Protein AF-A0A351CFM8-F1 (afdb_monomer_lite)

Structure (mmCIF, N/CA/C/O backbone):
data_AF-A0A351CFM8-F1
#
_entry.id   AF-A0A351CFM8-F1
#
loop_
_atom_site.group_PDB
_atom_site.id
_atom_site.type_symbol
_atom_site.label_atom_id
_atom_site.label_alt_id
_atom_site.label_comp_id
_atom_site.label_asym_id
_atom_site.label_entity_id
_atom_site.label_seq_id
_atom_site.pdbx_PDB_ins_code
_atom_site.Cartn_x
_atom_site.Cartn_y
_atom_site.Cartn_z
_atom_site.occupancy
_atom_site.B_iso_or_equiv
_atom_site.auth_seq_id
_atom_site.auth_comp_id
_atom_site.auth_asym_id
_atom_site.auth_atom_id
_atom_site.pdbx_PDB_model_num
ATOM 1 N N . MET A 1 1 ? -13.569 -1.424 31.543 1.00 58.81 1 MET A N 1
ATOM 2 C CA . MET A 1 1 ? -14.563 -1.416 30.443 1.00 58.81 1 MET A CA 1
ATOM 3 C C . MET A 1 1 ? -14.554 -0.093 29.670 1.00 58.81 1 MET A C 1
ATOM 5 O O . MET A 1 1 ? -13.896 -0.060 28.644 1.00 58.81 1 MET A O 1
ATOM 9 N N . ARG A 1 2 ? -15.149 1.013 30.156 1.00 67.00 2 ARG A N 1
ATOM 10 C CA . ARG A 1 2 ? -15.268 2.276 29.376 1.00 67.00 2 ARG A CA 1
ATOM 11 C C . ARG A 1 2 ? -13.945 2.884 28.872 1.00 67.00 2 ARG A C 1
ATOM 13 O O . ARG A 1 2 ? -13.876 3.341 27.737 1.00 67.00 2 ARG A O 1
ATOM 20 N N . ASP A 1 3 ? -12.894 2.877 29.692 1.00 78.81 3 ASP A N 1
ATOM 21 C CA . ASP A 1 3 ? -11.580 3.422 29.297 1.00 78.81 3 ASP A CA 1
ATOM 22 C C . ASP A 1 3 ? -10.895 2.584 28.200 1.00 78.81 3 ASP A C 1
ATOM 24 O O . ASP A 1 3 ? -10.189 3.094 27.332 1.00 78.81 3 ASP A O 1
ATOM 28 N N . LEU A 1 4 ? -11.170 1.281 28.188 1.00 79.69 4 LEU A N 1
ATOM 29 C CA . LEU A 1 4 ? -10.606 0.346 27.227 1.00 79.69 4 LEU A CA 1
ATOM 30 C C . LEU A 1 4 ? -11.269 0.459 25.851 1.00 79.69 4 LEU A C 1
ATOM 32 O O . LEU A 1 4 ? -10.582 0.476 24.834 1.00 79.69 4 LEU A O 1
ATOM 36 N N . GLU A 1 5 ? -12.592 0.602 25.810 1.00 82.81 5 GLU A N 1
ATOM 37 C CA . GLU A 1 5 ? -13.333 0.844 24.565 1.00 82.81 5 GLU A CA 1
ATOM 38 C C . GLU A 1 5 ? -12.880 2.143 23.895 1.00 82.81 5 GLU A C 1
ATOM 40 O O . GLU A 1 5 ? -12.661 2.187 22.685 1.00 82.81 5 GLU A O 1
ATOM 45 N N . LYS A 1 6 ? -12.658 3.187 24.702 1.00 85.44 6 LYS A N 1
ATOM 46 C CA . LYS A 1 6 ? -12.115 4.461 24.232 1.00 85.44 6 LYS A CA 1
ATOM 47 C C . LYS A 1 6 ? -10.706 4.290 23.658 1.00 85.44 6 LYS A C 1
ATOM 49 O O . LYS A 1 6 ? -10.440 4.774 22.561 1.00 85.44 6 LYS A O 1
ATOM 54 N N . LYS A 1 7 ? -9.821 3.562 24.351 1.00 87.12 7 LYS A N 1
ATOM 55 C CA . LYS A 1 7 ? -8.478 3.223 23.844 1.00 87.12 7 LYS A CA 1
ATOM 56 C C . LYS A 1 7 ? -8.543 2.452 22.525 1.00 87.12 7 LYS A C 1
ATOM 58 O O . LYS A 1 7 ? -7.801 2.781 21.606 1.00 87.12 7 LYS A O 1
ATOM 63 N N . MET A 1 8 ? -9.441 1.474 22.409 1.00 86.31 8 MET A N 1
ATOM 64 C CA . MET A 1 8 ? -9.641 0.697 21.182 1.00 86.31 8 MET A CA 1
ATOM 65 C C . MET A 1 8 ? -10.052 1.590 20.005 1.00 86.31 8 MET A C 1
ATOM 67 O O . MET A 1 8 ? -9.461 1.488 18.933 1.00 86.31 8 MET A O 1
ATOM 71 N N . CYS A 1 9 ? -11.005 2.502 20.216 1.00 88.56 9 CYS A N 1
ATOM 72 C CA . CYS A 1 9 ? -11.416 3.458 19.185 1.00 88.56 9 CYS A CA 1
ATOM 73 C C . CYS A 1 9 ? -10.242 4.338 18.739 1.00 88.56 9 CYS A C 1
ATOM 75 O O . CYS A 1 9 ? -9.993 4.441 17.546 1.00 88.56 9 CYS A O 1
ATOM 77 N N . ILE A 1 10 ? -9.448 4.859 19.682 1.00 91.50 10 ILE A N 1
ATOM 78 C CA . ILE A 1 10 ? -8.254 5.662 19.369 1.00 91.50 10 ILE A CA 1
ATOM 79 C C . ILE A 1 10 ? -7.248 4.870 18.518 1.00 91.50 10 ILE A C 1
ATOM 81 O O . ILE A 1 10 ? -6.637 5.424 17.606 1.00 91.50 10 ILE A O 1
ATOM 85 N N . PHE A 1 11 ? -7.041 3.578 18.797 1.00 92.12 11 PHE A N 1
ATOM 86 C CA . PHE A 1 11 ? -6.159 2.749 17.969 1.00 92.12 11 PHE A CA 1
ATOM 87 C C . PHE A 1 11 ? -6.712 2.541 16.562 1.00 92.12 11 PHE A C 1
ATOM 89 O O . PHE A 1 11 ? -5.943 2.604 15.605 1.00 92.12 11 PHE A O 1
ATOM 96 N N . LEU A 1 12 ? -8.018 2.308 16.427 1.00 92.50 12 LEU A N 1
ATOM 97 C CA . LEU A 1 12 ? -8.663 2.127 15.128 1.00 92.50 12 LEU A CA 1
ATOM 98 C C . LEU A 1 12 ? -8.657 3.412 14.295 1.00 92.50 12 LEU A C 1
ATOM 100 O O . LEU A 1 12 ? -8.340 3.345 13.112 1.00 92.50 12 LEU A O 1
ATOM 104 N N . GLU A 1 13 ? -8.917 4.565 14.908 1.00 94.31 13 GLU A N 1
ATOM 105 C CA . GLU A 1 13 ? -8.821 5.877 14.258 1.00 94.31 13 GLU A CA 1
ATOM 106 C C . GLU A 1 13 ? -7.392 6.137 13.766 1.00 94.31 13 GLU A C 1
ATOM 108 O O . GLU A 1 13 ? -7.179 6.364 12.577 1.00 94.31 13 GLU A O 1
ATOM 113 N N . LYS A 1 14 ? -6.384 5.961 14.633 1.00 95.88 14 LYS A N 1
ATOM 114 C CA . LYS A 1 14 ? -4.968 6.089 14.237 1.00 95.88 14 LYS A CA 1
ATOM 115 C C . LYS A 1 14 ? -4.585 5.128 13.115 1.00 95.88 14 LYS A C 1
ATOM 117 O O . LYS A 1 14 ? -3.795 5.477 12.237 1.00 95.88 14 LYS A O 1
ATOM 122 N N . LYS A 1 15 ? -5.112 3.902 13.148 1.00 95.25 15 LYS A N 1
ATOM 123 C CA . LYS A 1 15 ? -4.873 2.897 12.109 1.00 95.25 15 LYS A CA 1
ATOM 124 C C . LYS A 1 15 ? -5.488 3.333 10.781 1.00 95.25 15 LYS A C 1
ATOM 126 O O . LYS A 1 15 ? -4.817 3.224 9.760 1.00 95.25 15 LYS A O 1
ATOM 131 N N . LEU A 1 16 ? -6.715 3.852 10.799 1.00 96.06 16 LEU A N 1
ATOM 132 C CA . LEU A 1 16 ? -7.385 4.397 9.620 1.00 96.06 16 LEU A CA 1
ATOM 133 C C . LEU A 1 16 ? -6.606 5.577 9.025 1.00 96.06 16 LEU A C 1
ATOM 135 O O . LEU A 1 16 ? -6.358 5.582 7.822 1.00 96.06 16 LEU A O 1
ATOM 139 N N . ASP A 1 17 ? -6.157 6.523 9.849 1.00 96.94 17 ASP A N 1
ATOM 140 C CA . ASP A 1 17 ? -5.358 7.663 9.381 1.00 96.94 17 ASP A CA 1
ATOM 141 C C . ASP A 1 17 ? -4.030 7.213 8.760 1.00 96.94 17 ASP A C 1
ATOM 143 O O . ASP A 1 17 ? -3.642 7.692 7.694 1.00 96.94 17 ASP A O 1
ATOM 147 N N . THR A 1 18 ? -3.374 6.217 9.364 1.00 97.00 18 THR A N 1
ATOM 148 C CA . THR A 1 18 ? -2.142 5.633 8.809 1.00 97.00 18 THR A CA 1
ATOM 149 C C . THR A 1 18 ? -2.396 4.958 7.456 1.00 97.00 18 THR A C 1
ATOM 151 O O . THR A 1 18 ? -1.569 5.062 6.551 1.00 97.00 18 THR A O 1
ATOM 154 N N . PHE A 1 19 ? -3.541 4.288 7.283 1.00 97.38 19 PHE A N 1
ATOM 155 C CA . PHE A 1 19 ? -3.923 3.700 5.996 1.00 97.38 19 PHE A CA 1
ATOM 156 C C . PHE A 1 19 ? -4.257 4.751 4.936 1.00 97.38 19 PHE A C 1
ATOM 158 O O . PHE A 1 19 ? -3.886 4.571 3.780 1.00 97.38 19 PHE A O 1
ATOM 165 N N . ARG A 1 20 ? -4.895 5.863 5.312 1.00 97.12 20 ARG A N 1
ATOM 166 C CA . ARG A 1 20 ? -5.122 6.995 4.399 1.00 97.12 20 ARG A CA 1
ATOM 167 C C . ARG A 1 20 ? -3.808 7.631 3.952 1.00 97.12 20 ARG A C 1
ATOM 169 O O . ARG A 1 20 ? -3.654 7.960 2.779 1.00 97.12 20 ARG A O 1
ATOM 176 N N . GLU A 1 21 ? -2.833 7.756 4.853 1.00 97.06 21 GLU A N 1
ATOM 177 C CA . GLU A 1 21 ? -1.491 8.203 4.472 1.00 97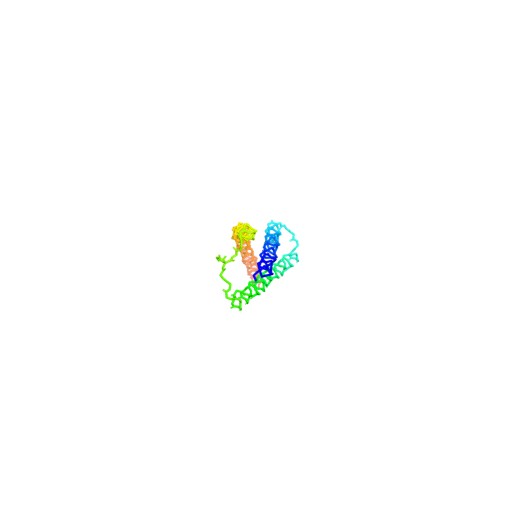.06 21 GLU A CA 1
ATOM 178 C C . GLU A 1 21 ? -0.819 7.202 3.524 1.00 97.06 21 GLU A C 1
ATOM 180 O O . GLU A 1 21 ? -0.298 7.608 2.487 1.00 97.06 21 GLU A O 1
ATOM 185 N N . TYR A 1 22 ? -0.879 5.902 3.830 1.00 97.00 22 TYR A N 1
ATOM 186 C CA . TYR A 1 22 ? -0.362 4.854 2.946 1.00 97.00 22 TYR A CA 1
ATOM 187 C C . TYR A 1 22 ? -0.980 4.952 1.544 1.00 97.00 22 TYR A C 1
ATOM 189 O O . TYR A 1 22 ? -0.269 4.864 0.539 1.00 97.00 22 TYR A O 1
ATOM 197 N N . GLN A 1 23 ? -2.297 5.160 1.475 1.00 96.75 23 GLN A N 1
ATOM 198 C CA . GLN A 1 23 ? -3.034 5.342 0.231 1.00 96.75 23 GLN A CA 1
ATOM 199 C C . GLN A 1 23 ? -2.512 6.545 -0.559 1.00 96.75 23 GLN A C 1
ATOM 201 O O . GLN A 1 23 ? -2.133 6.390 -1.717 1.00 96.75 23 GLN A O 1
ATOM 206 N N . SER A 1 24 ? -2.413 7.713 0.082 1.00 96.56 24 SER A N 1
ATOM 207 C CA . SER A 1 24 ? -1.903 8.935 -0.551 1.00 96.56 24 SER A CA 1
ATOM 208 C C . SER A 1 24 ? -0.461 8.779 -1.046 1.00 96.56 24 SER A C 1
ATOM 210 O O . SER A 1 24 ? -0.121 9.234 -2.136 1.00 96.56 24 SER A O 1
ATOM 212 N N . VAL A 1 25 ? 0.399 8.103 -0.278 1.00 95.69 25 VAL A N 1
ATOM 213 C CA . VAL A 1 25 ? 1.776 7.813 -0.704 1.00 95.69 25 VAL A CA 1
ATOM 214 C C . VAL A 1 25 ? 1.789 6.898 -1.926 1.00 95.69 25 VAL A C 1
ATOM 216 O O . VAL A 1 25 ? 2.551 7.147 -2.854 1.00 95.69 25 VAL A O 1
ATOM 219 N N . THR A 1 26 ? 0.939 5.873 -1.954 1.00 94.44 26 THR A N 1
ATOM 220 C CA . THR A 1 26 ? 0.843 4.932 -3.081 1.00 94.44 26 THR A CA 1
ATOM 221 C C . THR A 1 26 ? 0.345 5.621 -4.352 1.00 94.44 26 THR A C 1
ATOM 223 O O . THR A 1 26 ? 0.899 5.399 -5.426 1.00 94.44 26 THR A O 1
ATOM 226 N N . GLU A 1 27 ? -0.631 6.520 -4.231 1.00 93.50 27 GLU A N 1
ATOM 227 C CA . GLU A 1 27 ? -1.104 7.347 -5.343 1.00 93.50 27 GLU A CA 1
ATOM 228 C C . GLU A 1 27 ? 0.012 8.243 -5.899 1.00 93.50 27 GLU A C 1
ATOM 230 O O . GLU A 1 27 ? 0.239 8.267 -7.110 1.00 93.50 27 GLU A O 1
ATOM 235 N N . LYS A 1 28 ? 0.778 8.907 -5.024 1.00 92.44 28 LYS A N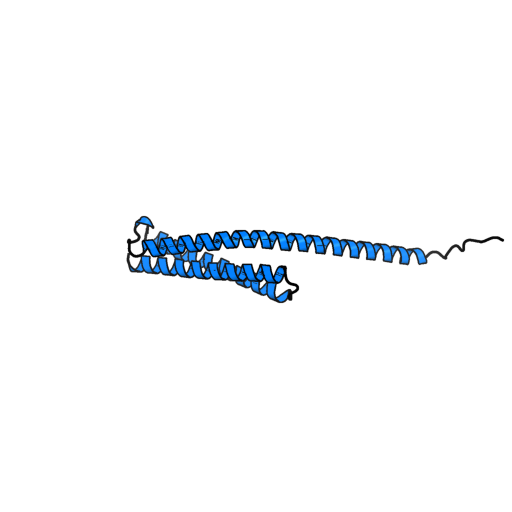 1
ATOM 236 C CA . LYS A 1 28 ? 1.947 9.697 -5.441 1.00 92.44 28 LYS A CA 1
ATOM 237 C C . LYS A 1 28 ? 3.009 8.841 -6.119 1.00 92.44 28 LYS A C 1
ATOM 239 O O . LYS A 1 28 ? 3.534 9.247 -7.143 1.00 92.44 28 LYS A O 1
ATOM 244 N N . MET A 1 29 ? 3.288 7.639 -5.607 1.00 92.81 29 MET A N 1
ATOM 245 C CA . MET A 1 29 ? 4.223 6.713 -6.260 1.00 92.81 29 MET A CA 1
ATOM 246 C C . MET A 1 29 ? 3.768 6.375 -7.679 1.00 92.81 29 MET A C 1
ATOM 248 O O . MET A 1 29 ? 4.588 6.380 -8.592 1.00 92.81 29 MET A O 1
ATOM 252 N N . LYS A 1 30 ? 2.469 6.125 -7.881 1.00 89.88 30 LYS A N 1
ATOM 253 C CA . LYS A 1 30 ? 1.899 5.888 -9.212 1.00 89.88 30 LYS A CA 1
ATOM 254 C C . LYS A 1 30 ? 2.080 7.100 -10.126 1.00 89.88 30 LYS A C 1
ATOM 256 O O . LYS A 1 30 ? 2.502 6.929 -11.264 1.00 89.88 30 LYS A O 1
ATOM 261 N N . GLN A 1 31 ? 1.826 8.310 -9.631 1.00 89.00 31 GLN A N 1
ATOM 262 C CA . GLN A 1 31 ? 2.048 9.544 -10.393 1.00 89.00 31 GLN A CA 1
ATOM 263 C C . GLN A 1 31 ? 3.525 9.730 -10.765 1.00 89.00 31 GLN A C 1
ATOM 265 O O . GLN A 1 31 ? 3.813 9.942 -11.936 1.00 89.00 31 GLN A O 1
ATOM 270 N N . THR A 1 32 ? 4.454 9.567 -9.819 1.00 89.19 32 THR A N 1
ATOM 271 C CA . THR A 1 32 ? 5.900 9.705 -10.062 1.00 89.19 32 THR A CA 1
ATOM 272 C C . THR A 1 32 ? 6.428 8.661 -11.046 1.00 89.19 32 THR A C 1
ATOM 274 O O . THR A 1 32 ? 7.296 8.973 -11.847 1.00 89.19 32 THR A O 1
ATOM 277 N N . VAL A 1 33 ? 5.924 7.422 -11.004 1.00 86.38 33 VAL A N 1
ATOM 278 C CA . VAL A 1 33 ? 6.352 6.363 -11.936 1.00 86.38 33 VAL A CA 1
ATOM 279 C C . VAL A 1 33 ? 5.759 6.566 -13.336 1.00 86.38 33 VAL A C 1
ATOM 281 O O . VAL A 1 33 ? 6.419 6.249 -14.323 1.00 86.38 33 VAL A O 1
ATOM 284 N N . CYS A 1 34 ? 4.533 7.084 -13.445 1.00 83.38 34 CYS A N 1
ATOM 285 C CA . CYS A 1 34 ? 3.922 7.419 -14.735 1.00 83.38 34 CYS A CA 1
ATOM 286 C C . CYS A 1 34 ? 4.451 8.735 -15.331 1.00 83.38 34 CYS A C 1
ATOM 288 O O . CYS A 1 34 ? 4.405 8.913 -16.547 1.00 83.38 34 CYS A O 1
ATOM 290 N N . GLY A 1 35 ? 4.900 9.665 -14.488 1.00 74.75 35 GLY A N 1
ATOM 291 C CA . GLY A 1 35 ? 5.519 10.926 -14.880 1.00 74.75 35 GLY A CA 1
ATOM 292 C C . GLY A 1 35 ? 7.016 10.781 -15.166 1.00 74.75 35 GLY A C 1
ATOM 293 O O . GLY A 1 35 ? 7.657 9.815 -14.770 1.00 74.75 35 GLY A O 1
ATOM 294 N N . ASN A 1 36 ? 7.596 11.781 -15.834 1.00 62.81 36 ASN A N 1
ATOM 295 C CA . ASN A 1 36 ? 9.050 11.900 -16.017 1.00 62.81 36 ASN A CA 1
ATOM 296 C C . ASN A 1 36 ? 9.736 12.590 -14.817 1.00 62.81 36 ASN A C 1
ATOM 298 O O . ASN A 1 36 ? 10.826 13.142 -14.971 1.00 62.81 36 ASN A O 1
ATOM 302 N N . ASP A 1 37 ? 9.095 12.607 -13.646 1.00 58.66 37 ASP A N 1
ATOM 303 C CA . ASP A 1 37 ? 9.603 13.328 -12.481 1.00 58.66 37 ASP A CA 1
ATOM 304 C C . ASP A 1 37 ? 10.831 12.639 -11.870 1.00 58.66 37 ASP A C 1
ATOM 306 O O . ASP A 1 37 ? 11.051 11.427 -11.981 1.00 58.66 37 ASP A O 1
ATOM 310 N N . GLU A 1 38 ? 11.691 13.453 -11.258 1.00 58.50 38 GLU A N 1
ATOM 311 C CA . GLU A 1 38 ? 13.019 13.060 -10.799 1.00 58.50 38 GLU A CA 1
ATOM 312 C C . GLU A 1 38 ? 12.983 11.836 -9.862 1.00 58.50 38 GLU A C 1
ATOM 314 O O . GLU A 1 38 ? 12.338 11.836 -8.812 1.00 58.50 38 GLU A O 1
ATOM 319 N N . ARG A 1 39 ? 13.783 10.803 -10.182 1.00 63.00 39 ARG A N 1
ATOM 320 C CA . ARG A 1 39 ? 13.932 9.555 -9.392 1.00 63.00 39 ARG A CA 1
ATOM 321 C C . ARG A 1 39 ? 14.175 9.763 -7.889 1.00 63.00 39 ARG A C 1
ATOM 323 O O . ARG A 1 39 ? 13.935 8.840 -7.107 1.00 63.00 39 ARG A O 1
ATOM 330 N N . ASN A 1 40 ? 14.667 10.934 -7.482 1.00 63.41 40 ASN A N 1
ATOM 331 C CA . ASN A 1 40 ? 14.918 11.271 -6.084 1.00 63.41 40 ASN A CA 1
ATOM 332 C C . ASN A 1 40 ? 13.637 11.238 -5.234 1.00 63.41 40 ASN A C 1
ATOM 334 O O . ASN A 1 40 ? 13.690 10.789 -4.086 1.00 63.41 40 ASN A O 1
ATOM 338 N N . GLU A 1 41 ? 12.482 11.604 -5.795 1.00 82.06 41 GLU A N 1
ATOM 339 C CA . GLU A 1 41 ? 11.215 11.639 -5.057 1.00 82.06 41 GLU A CA 1
ATOM 340 C C . GLU A 1 41 ? 10.690 10.229 -4.725 1.00 82.06 41 GLU A C 1
ATOM 342 O O . GLU A 1 41 ? 10.215 9.978 -3.612 1.00 82.06 41 GLU A O 1
ATOM 347 N N . LEU A 1 42 ? 10.889 9.258 -5.627 1.00 87.69 42 LEU A N 1
ATOM 348 C CA . LEU A 1 42 ? 10.409 7.882 -5.453 1.00 87.69 42 LEU A CA 1
ATOM 349 C C . LEU A 1 42 ? 11.039 7.186 -4.236 1.00 87.69 42 LEU A C 1
ATOM 351 O O . LEU A 1 42 ? 10.353 6.484 -3.491 1.00 87.69 42 LEU A O 1
ATOM 355 N N . SER A 1 43 ? 12.332 7.412 -3.989 1.00 89.00 43 SER A N 1
ATOM 356 C CA . SER A 1 43 ? 13.027 6.849 -2.821 1.00 89.00 43 SER A CA 1
ATOM 357 C C . SER A 1 43 ? 12.442 7.357 -1.493 1.00 89.00 43 SER A C 1
ATOM 359 O O . SER A 1 43 ? 12.262 6.590 -0.541 1.00 89.00 43 SER A O 1
ATOM 361 N N . GLY A 1 44 ? 12.071 8.641 -1.442 1.00 92.00 44 GLY A N 1
ATOM 362 C CA . GLY A 1 44 ? 11.404 9.256 -0.298 1.00 92.00 44 GLY A CA 1
ATOM 363 C C . GLY A 1 44 ? 10.011 8.671 -0.067 1.00 92.00 44 GLY A C 1
ATOM 364 O O . GLY A 1 44 ? 9.651 8.372 1.076 1.00 92.00 44 GLY A O 1
ATOM 365 N N . LEU A 1 45 ? 9.258 8.440 -1.146 1.00 93.31 45 LEU A N 1
ATOM 366 C CA . LEU A 1 45 ? 7.932 7.824 -1.090 1.00 93.31 45 LEU A CA 1
ATOM 367 C C . LEU A 1 45 ? 7.987 6.372 -0.596 1.00 93.31 45 LEU A C 1
ATOM 369 O O . LEU A 1 45 ? 7.221 6.017 0.300 1.00 93.31 45 LEU A O 1
ATOM 373 N N . ILE A 1 46 ? 8.937 5.562 -1.078 1.00 93.31 46 ILE A N 1
ATOM 374 C CA . ILE A 1 46 ? 9.156 4.185 -0.593 1.00 93.31 46 ILE A CA 1
ATOM 375 C C . ILE A 1 46 ? 9.432 4.183 0.916 1.00 93.3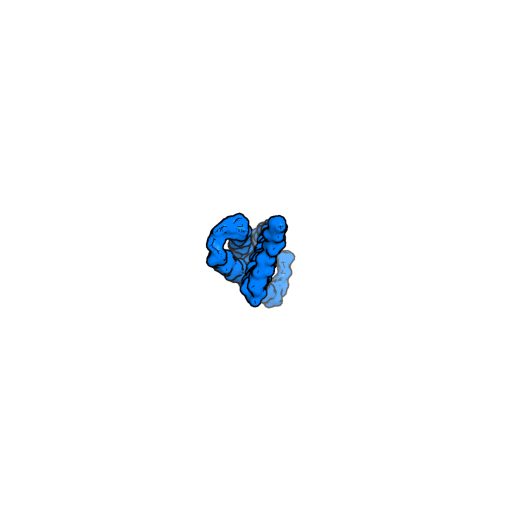1 46 ILE A C 1
ATOM 377 O O . ILE A 1 46 ? 8.795 3.446 1.673 1.00 93.31 46 ILE A O 1
ATOM 381 N N . ASN A 1 47 ? 10.332 5.054 1.380 1.00 95.06 47 ASN A N 1
ATOM 382 C CA . ASN A 1 47 ? 10.646 5.172 2.804 1.00 95.06 47 ASN A CA 1
ATOM 383 C C . ASN A 1 47 ? 9.425 5.595 3.632 1.00 95.06 47 ASN A C 1
ATOM 385 O O . ASN A 1 47 ? 9.199 5.072 4.727 1.00 95.06 47 ASN A O 1
ATOM 389 N N . ARG A 1 48 ? 8.621 6.537 3.128 1.00 95.75 48 ARG A N 1
ATOM 390 C CA . ARG A 1 48 ? 7.397 6.986 3.800 1.00 95.75 48 ARG A CA 1
ATOM 391 C C . ARG A 1 48 ? 6.357 5.870 3.875 1.00 95.75 48 ARG A C 1
ATOM 393 O O . ARG A 1 48 ? 5.793 5.646 4.942 1.00 95.75 48 ARG A O 1
ATOM 400 N N . ARG A 1 49 ? 6.187 5.102 2.800 1.00 95.38 49 ARG A N 1
ATOM 401 C CA . ARG A 1 49 ? 5.316 3.924 2.766 1.00 95.38 49 ARG A CA 1
ATOM 402 C C . ARG A 1 49 ? 5.744 2.870 3.788 1.00 95.38 49 ARG A C 1
ATOM 404 O O . ARG A 1 49 ? 4.907 2.386 4.547 1.00 95.38 49 ARG A O 1
ATOM 411 N N . GLN A 1 50 ? 7.043 2.581 3.892 1.00 97.06 50 GLN A N 1
ATOM 412 C CA . GLN A 1 50 ? 7.563 1.659 4.908 1.00 97.06 50 GLN A CA 1
ATOM 413 C C . GLN A 1 50 ? 7.303 2.163 6.337 1.00 97.06 50 GLN A C 1
ATOM 415 O O . GLN A 1 50 ? 6.982 1.372 7.225 1.00 97.06 50 GLN A O 1
ATOM 420 N N . LYS A 1 51 ? 7.381 3.480 6.581 1.00 97.62 51 LYS A N 1
ATOM 421 C CA . LYS A 1 51 ? 7.006 4.061 7.883 1.00 97.62 51 LYS A CA 1
ATOM 422 C C . LYS A 1 51 ? 5.533 3.809 8.214 1.00 97.62 51 LYS A C 1
ATOM 424 O O . LYS A 1 51 ? 5.248 3.459 9.359 1.00 97.62 51 LYS A O 1
ATOM 429 N N . CYS A 1 52 ? 4.626 3.928 7.241 1.00 97.31 52 CYS A N 1
ATOM 430 C CA . CYS A 1 52 ? 3.211 3.598 7.430 1.00 97.31 52 CYS A CA 1
ATOM 431 C C . CYS A 1 52 ? 3.021 2.116 7.799 1.00 97.31 52 CYS A C 1
ATOM 433 O O . CYS A 1 52 ? 2.322 1.824 8.768 1.00 97.31 52 CYS A O 1
ATOM 435 N N . ILE A 1 53 ? 3.696 1.188 7.105 1.00 96.38 53 ILE A N 1
ATOM 436 C CA . ILE A 1 53 ? 3.662 -0.256 7.424 1.00 96.38 53 ILE A CA 1
ATOM 437 C C . ILE A 1 53 ? 4.093 -0.492 8.875 1.00 96.38 53 ILE A C 1
ATOM 439 O O . ILE A 1 53 ? 3.339 -1.053 9.673 1.00 96.38 53 ILE A O 1
ATOM 443 N N . ASN A 1 54 ? 5.261 0.032 9.248 1.00 97.94 54 ASN A N 1
ATOM 444 C CA . ASN A 1 54 ? 5.810 -0.120 10.594 1.00 97.94 54 ASN A CA 1
ATOM 445 C C . ASN A 1 54 ? 4.880 0.484 11.667 1.00 97.94 54 ASN A C 1
ATOM 447 O O . ASN A 1 54 ? 4.783 -0.030 12.784 1.00 97.94 54 ASN A O 1
ATOM 451 N N . ALA A 1 55 ? 4.200 1.593 11.361 1.00 97.38 55 ALA A N 1
ATOM 452 C CA . ALA A 1 55 ? 3.232 2.210 12.263 1.00 97.38 55 ALA A CA 1
ATOM 453 C C . ALA A 1 55 ? 1.984 1.331 12.450 1.00 97.38 55 ALA A C 1
ATOM 455 O O . ALA A 1 55 ? 1.562 1.118 13.590 1.00 97.38 55 ALA A O 1
ATOM 456 N N . VAL A 1 56 ? 1.442 0.751 11.373 1.00 96.50 56 VAL A N 1
ATOM 457 C CA . VAL A 1 56 ? 0.316 -0.197 11.445 1.00 96.50 56 VAL A CA 1
ATOM 458 C C . VAL A 1 56 ? 0.688 -1.432 12.266 1.00 96.50 56 VAL A C 1
ATOM 460 O O . VAL A 1 56 ? -0.090 -1.847 13.127 1.00 96.50 56 VAL A O 1
ATOM 463 N N . GLU A 1 57 ? 1.881 -1.995 12.075 1.00 96.50 57 GLU A N 1
ATOM 464 C CA . GLU A 1 57 ? 2.367 -3.139 12.860 1.00 96.50 57 GLU A CA 1
ATOM 465 C C . GLU A 1 57 ? 2.479 -2.819 14.356 1.00 96.50 57 GLU A C 1
ATOM 467 O O . GLU A 1 57 ? 2.055 -3.613 15.205 1.00 96.50 57 GLU A O 1
ATOM 472 N N . LYS A 1 58 ? 2.983 -1.627 14.701 1.00 96.19 58 LYS A N 1
ATOM 473 C CA . LYS A 1 58 ? 3.043 -1.148 16.091 1.00 96.19 58 LYS A CA 1
ATOM 474 C C . LYS A 1 58 ? 1.652 -0.971 16.696 1.00 96.19 58 LYS A C 1
ATOM 476 O O . LYS A 1 58 ? 1.440 -1.359 17.850 1.00 96.19 58 LYS A O 1
ATOM 481 N N . ILE A 1 59 ? 0.703 -0.419 15.936 1.00 94.94 59 ILE A N 1
ATOM 482 C CA . ILE A 1 59 ? -0.692 -0.269 16.374 1.00 94.94 59 ILE A CA 1
ATOM 483 C C . ILE A 1 59 ? -1.318 -1.647 16.606 1.00 94.94 59 ILE A C 1
ATOM 485 O O . ILE A 1 59 ? -1.855 -1.889 17.685 1.00 94.94 59 ILE A O 1
ATOM 489 N N . ASN A 1 60 ? -1.179 -2.574 15.655 1.00 93.88 60 ASN A N 1
ATOM 490 C CA . ASN A 1 60 ? -1.690 -3.941 15.773 1.00 93.88 60 ASN A CA 1
ATOM 491 C C . ASN A 1 60 ? -1.102 -4.666 16.987 1.00 93.88 60 ASN A C 1
ATOM 493 O O . ASN A 1 60 ? -1.835 -5.297 17.744 1.00 93.88 60 ASN A O 1
ATOM 497 N N . SER A 1 61 ? 0.205 -4.528 17.212 1.00 93.38 61 SER A N 1
ATOM 498 C CA . SER A 1 61 ? 0.884 -5.112 18.372 1.00 93.38 61 SER A CA 1
ATOM 499 C C . SER A 1 61 ? 0.356 -4.536 19.687 1.00 93.38 61 SER A C 1
ATOM 501 O O . SER A 1 61 ? 0.099 -5.277 20.635 1.00 93.38 61 SER A O 1
ATOM 503 N N . SER A 1 62 ? 0.152 -3.217 19.749 1.00 91.38 62 SER A N 1
ATOM 504 C CA . SER A 1 62 ? -0.389 -2.534 20.933 1.00 91.38 62 SER A CA 1
ATOM 505 C C . SER A 1 62 ? -1.833 -2.952 21.215 1.00 91.38 62 SER A C 1
ATOM 507 O O . SER A 1 62 ? -2.181 -3.274 22.348 1.00 91.38 62 SER A O 1
ATOM 509 N N . MET A 1 63 ? -2.653 -3.028 20.170 1.00 89.06 63 MET A N 1
ATOM 510 C CA . MET A 1 63 ? -4.041 -3.473 20.244 1.00 89.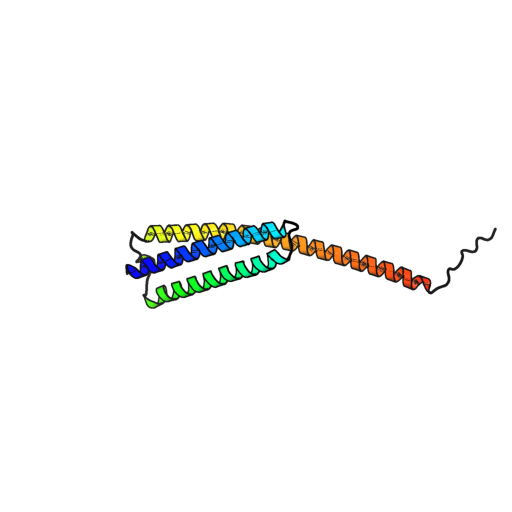06 63 MET A CA 1
ATOM 511 C C . MET A 1 63 ? -4.139 -4.949 20.663 1.00 89.06 63 MET A C 1
ATOM 513 O O . MET A 1 63 ? -4.950 -5.299 21.517 1.00 89.06 63 MET A O 1
ATOM 517 N N . GLY A 1 64 ? -3.252 -5.805 20.145 1.00 87.38 64 GLY A N 1
ATOM 518 C CA . GLY A 1 64 ? -3.152 -7.213 20.528 1.00 87.38 64 GLY A CA 1
ATOM 519 C C . GLY A 1 64 ? -2.777 -7.418 21.999 1.00 87.38 64 GLY A C 1
ATOM 520 O O . GLY A 1 64 ? -3.332 -8.307 22.642 1.00 87.38 64 GLY A O 1
ATOM 521 N N . LYS A 1 65 ? -1.892 -6.580 22.561 1.00 87.00 65 LYS A N 1
ATOM 522 C CA . LYS A 1 65 ? -1.564 -6.605 24.000 1.00 87.00 65 LYS A CA 1
ATOM 523 C C . LYS A 1 65 ? -2.787 -6.308 24.866 1.00 87.00 65 LYS A C 1
ATOM 525 O O . LYS A 1 65 ? -3.005 -7.005 25.848 1.00 87.00 65 LYS A O 1
ATOM 530 N N . ILE A 1 66 ? -3.599 -5.326 24.478 1.00 82.31 66 ILE A N 1
ATOM 531 C CA . ILE A 1 66 ? -4.827 -4.964 25.203 1.00 82.31 66 ILE A CA 1
ATOM 532 C C . ILE A 1 66 ? -5.836 -6.114 25.162 1.00 82.31 66 ILE A C 1
ATOM 534 O O . ILE A 1 66 ? -6.369 -6.513 26.191 1.00 82.31 66 ILE A O 1
ATOM 538 N N . ILE A 1 67 ? -6.048 -6.702 23.983 1.00 80.94 67 ILE A N 1
ATOM 539 C CA . ILE A 1 67 ? -6.981 -7.825 23.816 1.00 80.94 67 ILE A CA 1
ATOM 540 C C . ILE A 1 67 ? -6.554 -9.030 24.669 1.00 80.94 67 ILE A C 1
ATOM 542 O O . ILE A 1 67 ? -7.398 -9.648 25.318 1.00 80.94 67 ILE A O 1
ATOM 546 N N . LYS A 1 68 ? -5.252 -9.349 24.692 1.00 80.50 68 LYS A N 1
ATOM 547 C CA . LYS A 1 68 ? -4.709 -10.475 25.467 1.00 80.50 68 LYS A CA 1
ATOM 548 C C . LYS A 1 68 ? -4.741 -10.230 26.977 1.00 80.50 68 LYS A C 1
ATOM 550 O O . LYS A 1 68 ? -5.150 -11.125 27.707 1.00 80.50 68 LYS A O 1
ATOM 555 N N . ASN A 1 69 ? -4.325 -9.049 27.436 1.00 76.00 69 ASN A N 1
ATOM 556 C CA . ASN A 1 69 ? -4.196 -8.757 28.866 1.00 76.00 69 ASN A CA 1
ATOM 557 C C . ASN A 1 69 ? -5.550 -8.592 29.559 1.00 76.00 69 ASN A C 1
ATOM 559 O O . ASN A 1 69 ? -5.703 -9.025 30.695 1.00 76.00 69 ASN A O 1
ATOM 563 N N . ASP A 1 70 ? -6.533 -8.003 28.877 1.00 67.50 70 ASP A N 1
ATOM 564 C CA . ASP A 1 70 ? -7.823 -7.687 29.494 1.00 67.50 70 ASP A CA 1
ATOM 565 C C . ASP A 1 70 ? -8.904 -8.749 29.207 1.00 67.50 70 ASP A C 1
ATOM 567 O O . ASP A 1 70 ? -10.057 -8.588 29.610 1.00 67.50 70 ASP A O 1
ATOM 571 N N . SER A 1 71 ? -8.567 -9.854 28.522 1.00 64.81 71 SER A N 1
ATOM 572 C CA . SER A 1 71 ? -9.505 -10.914 28.085 1.00 64.81 71 SER A CA 1
ATOM 573 C C . SER A 1 71 ? -10.723 -10.383 27.306 1.00 64.81 71 SER A C 1
ATOM 575 O O . SER A 1 71 ? -11.819 -10.949 27.323 1.00 64.81 71 SER A O 1
ATOM 577 N N . VAL A 1 72 ? -10.542 -9.255 26.617 1.00 65.00 72 VAL A N 1
ATOM 578 C CA . VAL A 1 72 ? -11.643 -8.503 26.015 1.00 65.00 72 VAL A CA 1
ATOM 579 C C . VAL A 1 72 ? -12.082 -9.181 24.729 1.00 65.00 72 VAL A C 1
ATOM 581 O O . VAL A 1 72 ? -11.358 -9.212 23.735 1.00 65.00 72 VAL A O 1
ATOM 584 N N . LYS A 1 73 ? -13.324 -9.663 24.721 1.00 67.75 73 LYS A N 1
ATOM 585 C CA . LYS A 1 73 ? -14.004 -10.067 23.491 1.00 67.75 73 LYS A CA 1
ATOM 586 C C . LYS A 1 73 ? -14.628 -8.834 22.840 1.00 67.75 73 LYS A C 1
ATOM 588 O O . LYS A 1 73 ? -15.284 -8.047 23.517 1.00 67.75 73 LYS A O 1
ATOM 593 N N . PHE A 1 74 ? -14.498 -8.700 21.519 1.00 65.56 74 PHE A N 1
ATOM 594 C CA . PHE A 1 74 ? -15.187 -7.655 20.741 1.00 65.56 74 PHE A CA 1
ATOM 595 C C . PHE A 1 74 ? -16.710 -7.656 20.961 1.00 65.56 74 PHE A C 1
ATOM 597 O O . PHE A 1 74 ? -17.349 -6.612 20.883 1.00 65.56 74 PHE A O 1
ATOM 604 N N . SER A 1 75 ? -17.284 -8.811 21.315 1.00 67.38 75 SER A N 1
ATOM 605 C CA . SER A 1 75 ? -18.694 -8.957 21.693 1.00 67.38 75 SER A CA 1
ATOM 606 C C . SER A 1 75 ? -19.090 -8.179 22.954 1.00 67.38 75 SER A C 1
ATOM 608 O O . SER A 1 75 ? -20.276 -7.962 23.175 1.00 67.38 75 SER A O 1
ATOM 610 N N . CYS A 1 76 ? -18.126 -7.774 23.785 1.00 71.19 76 CYS A N 1
ATOM 611 C CA . CYS A 1 76 ? -18.356 -7.041 25.031 1.00 71.19 76 CYS A CA 1
ATOM 612 C C . CYS A 1 76 ? -18.305 -5.514 24.855 1.00 71.19 76 CYS A C 1
ATOM 614 O O . CYS A 1 76 ? -18.436 -4.796 25.845 1.00 71.19 76 CYS A O 1
ATOM 616 N N . ILE A 1 77 ? -18.113 -5.014 23.626 1.00 78.00 77 ILE A N 1
ATOM 617 C CA . ILE A 1 77 ? -18.144 -3.577 23.337 1.00 78.00 77 ILE A CA 1
ATOM 618 C C . ILE A 1 77 ? -19.582 -3.069 23.476 1.00 78.00 77 ILE A C 1
ATOM 620 O O . ILE A 1 77 ? -20.526 -3.587 22.876 1.00 78.00 77 ILE A O 1
ATOM 624 N N . SER A 1 78 ? -19.745 -2.022 24.269 1.00 80.00 78 SER A N 1
ATOM 625 C CA . SER A 1 78 ? -21.005 -1.342 24.505 1.00 80.00 78 SER A CA 1
ATOM 626 C C . SER A 1 78 ? -21.578 -0.772 23.209 1.00 80.00 78 SER A C 1
ATOM 628 O O . SER A 1 78 ? -20.860 -0.317 22.313 1.00 80.00 78 SER A O 1
ATOM 630 N N . LYS A 1 79 ? -22.914 -0.729 23.129 1.00 82.06 79 LYS A N 1
ATOM 631 C CA . LYS A 1 79 ? -23.643 -0.207 21.959 1.00 82.06 79 LYS A CA 1
ATOM 632 C C . LYS A 1 79 ? -23.177 1.195 21.539 1.00 82.06 79 LYS A C 1
ATOM 634 O O . LYS A 1 79 ? -23.201 1.502 20.355 1.00 82.06 79 LYS A O 1
ATOM 639 N N . LYS A 1 80 ? -22.708 2.011 22.494 1.00 81.62 80 LYS A N 1
ATOM 640 C CA . LYS A 1 80 ? -22.179 3.362 22.256 1.00 81.62 80 LYS A CA 1
ATOM 641 C C . LYS A 1 80 ? -20.952 3.371 21.336 1.00 81.62 80 LYS A C 1
ATOM 643 O O . LYS A 1 80 ? -20.857 4.238 20.478 1.00 81.62 80 LYS A O 1
ATOM 648 N N . TYR A 1 81 ? -20.016 2.441 21.525 1.00 83.25 81 TYR A N 1
ATOM 649 C CA . TYR A 1 81 ? -18.763 2.394 20.760 1.00 83.25 81 TYR A CA 1
ATOM 650 C C . TYR A 1 81 ? -18.816 1.418 19.587 1.00 83.25 81 TYR A C 1
ATOM 652 O O . TYR A 1 81 ? -18.018 1.540 18.662 1.00 83.25 81 TYR A O 1
ATOM 660 N N . LYS A 1 82 ? -19.775 0.484 19.592 1.00 85.69 82 LYS A N 1
ATOM 661 C CA . LYS A 1 82 ? -19.945 -0.515 18.534 1.00 85.69 82 LYS A CA 1
ATOM 662 C C . LYS A 1 82 ? -20.015 0.116 17.137 1.00 85.69 82 LYS A C 1
ATOM 664 O O . LYS A 1 82 ? -19.233 -0.268 16.276 1.00 85.69 82 LYS A O 1
ATOM 669 N N . GLY A 1 83 ? -20.854 1.139 16.949 1.00 86.69 83 GLY A N 1
ATOM 670 C CA . GLY A 1 83 ? -20.983 1.818 15.653 1.00 86.69 83 GLY A CA 1
ATOM 671 C C . GLY A 1 83 ? -19.698 2.520 15.192 1.00 86.69 83 GLY A C 1
ATOM 672 O O . GLY A 1 83 ? -19.367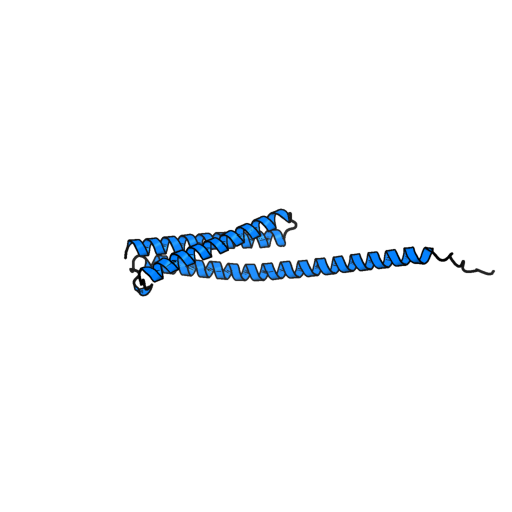 2.477 14.013 1.00 86.69 83 GLY A O 1
ATOM 673 N N . LEU A 1 84 ? -18.928 3.111 16.115 1.00 87.56 84 LEU A N 1
ATOM 674 C CA . LEU A 1 84 ? -17.641 3.744 15.789 1.00 87.56 84 LEU A CA 1
ATOM 675 C C . LEU A 1 84 ? -16.602 2.713 15.342 1.00 87.56 84 LEU A C 1
ATOM 677 O O . LEU A 1 84 ? -15.897 2.926 14.357 1.00 87.56 84 LEU A O 1
ATOM 681 N N . VAL A 1 85 ? -16.532 1.587 16.054 1.00 87.94 85 VAL A N 1
ATOM 682 C CA . VAL A 1 85 ? -15.630 0.477 15.735 1.00 87.94 85 VAL A CA 1
ATOM 683 C C . VAL A 1 85 ? -15.986 -0.132 14.381 1.00 87.94 85 VAL A C 1
ATOM 685 O O . VAL A 1 85 ? -15.102 -0.287 13.542 1.00 87.94 85 VAL A O 1
ATOM 688 N N . GLU A 1 86 ? -17.264 -0.429 14.141 1.00 89.44 86 GLU A N 1
ATOM 689 C CA . GLU A 1 86 ? -17.747 -0.984 12.870 1.00 89.44 86 GLU A CA 1
ATOM 690 C C . GLU A 1 86 ? -17.469 -0.036 11.698 1.00 89.44 86 GLU A C 1
ATOM 692 O O . GLU A 1 86 ? -16.920 -0.468 10.685 1.00 89.44 86 GLU A O 1
ATOM 697 N N . ASN A 1 87 ? -17.742 1.263 11.861 1.00 91.94 87 ASN A N 1
ATOM 698 C CA . ASN A 1 87 ? -17.442 2.272 10.846 1.00 91.94 87 ASN A CA 1
ATOM 699 C C . ASN A 1 87 ? -15.935 2.363 10.552 1.00 91.94 87 ASN A C 1
ATOM 701 O O . ASN A 1 87 ? -15.528 2.356 9.393 1.00 91.94 87 ASN A O 1
ATOM 705 N N . CYS A 1 88 ? -15.080 2.397 11.583 1.00 92.75 88 CYS A N 1
ATOM 706 C CA . CYS A 1 88 ? -13.628 2.418 11.379 1.00 92.75 88 CYS A CA 1
ATOM 707 C C . CYS A 1 88 ? -13.136 1.165 10.651 1.00 92.75 88 CYS A C 1
ATOM 709 O O . CYS A 1 88 ? -12.320 1.273 9.741 1.00 92.75 88 CYS A O 1
ATOM 711 N N . LEU A 1 89 ? -13.628 -0.018 11.027 1.00 91.56 89 LEU A N 1
ATOM 712 C CA . LEU A 1 89 ? -13.250 -1.273 10.377 1.00 91.56 89 LEU A CA 1
ATOM 713 C C . LEU A 1 89 ? -13.706 -1.323 8.916 1.00 91.56 89 LEU A C 1
ATOM 715 O O . LEU A 1 89 ? -12.927 -1.760 8.070 1.00 91.56 89 LEU A O 1
ATOM 719 N N . SER A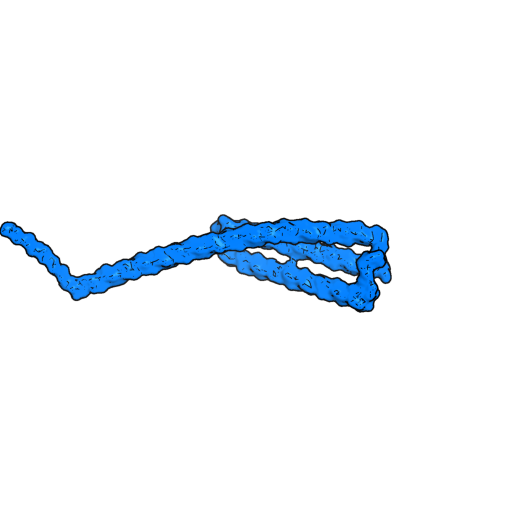 1 90 ? -14.919 -0.845 8.616 1.00 95.12 90 SER A N 1
ATOM 720 C CA . SER A 1 90 ? -15.408 -0.726 7.238 1.00 95.12 90 SER A CA 1
ATOM 721 C C . SER A 1 90 ? -14.517 0.209 6.424 1.00 95.12 90 SER A C 1
ATOM 723 O O . SER A 1 90 ? -13.975 -0.202 5.406 1.00 95.12 90 SER A O 1
ATOM 725 N N . ASN A 1 91 ? -14.246 1.413 6.934 1.00 95.69 91 ASN A N 1
ATOM 726 C CA . ASN A 1 91 ? -13.395 2.385 6.245 1.00 95.69 91 ASN A CA 1
ATOM 727 C C . ASN A 1 91 ? -11.967 1.863 6.029 1.00 95.69 91 ASN A C 1
ATOM 729 O O . ASN A 1 91 ? -11.385 2.077 4.970 1.00 95.69 91 ASN A O 1
ATOM 733 N N . ILE A 1 92 ? -11.394 1.154 7.010 1.00 95.00 92 ILE A N 1
ATOM 734 C CA . ILE A 1 92 ? -10.082 0.510 6.853 1.00 95.00 92 ILE A CA 1
ATOM 735 C C . ILE A 1 92 ? -10.134 -0.519 5.721 1.00 95.00 92 ILE A C 1
ATOM 737 O O . ILE A 1 92 ? -9.233 -0.544 4.886 1.00 95.00 92 ILE A O 1
ATOM 741 N N . LYS A 1 93 ? -11.176 -1.355 5.676 1.00 95.94 93 LYS A N 1
ATOM 742 C CA . LYS A 1 93 ? -11.348 -2.364 4.624 1.00 95.94 93 LYS A CA 1
ATOM 743 C C . LYS A 1 93 ? -11.456 -1.719 3.240 1.00 95.94 93 LYS A C 1
ATOM 745 O O . LYS A 1 93 ? -10.808 -2.193 2.306 1.00 95.94 93 LYS A O 1
ATOM 750 N N . ASP A 1 94 ? -12.223 -0.642 3.119 1.00 96.75 94 ASP A N 1
ATOM 751 C CA . ASP A 1 94 ? -12.414 0.068 1.854 1.00 96.75 94 ASP A CA 1
ATOM 752 C C . ASP A 1 94 ? -11.096 0.685 1.366 1.00 96.75 94 ASP A C 1
ATOM 754 O O . ASP A 1 94 ? -10.689 0.448 0.227 1.00 96.75 94 ASP A O 1
ATOM 758 N N . VAL A 1 95 ? -10.362 1.371 2.253 1.00 96.19 95 VAL A N 1
ATOM 759 C CA . VAL A 1 95 ? -9.037 1.932 1.937 1.00 96.19 95 VAL A CA 1
ATOM 760 C C . VAL A 1 95 ? -8.053 0.833 1.535 1.00 96.19 95 VAL A C 1
ATOM 762 O O . VAL A 1 95 ? -7.361 0.969 0.530 1.00 96.19 95 VAL A O 1
ATOM 765 N N . MET A 1 96 ? -8.002 -0.282 2.270 1.00 94.38 96 MET A N 1
ATOM 766 C CA . MET A 1 96 ? -7.115 -1.402 1.935 1.00 94.38 96 MET A CA 1
ATOM 767 C C . MET A 1 96 ? -7.439 -2.016 0.571 1.00 94.38 96 MET A C 1
ATOM 769 O O . MET A 1 96 ? -6.524 -2.381 -0.161 1.00 94.38 96 MET A O 1
ATOM 773 N N . THR A 1 97 ? -8.722 -2.105 0.216 1.00 96.19 97 THR A N 1
ATOM 774 C CA . THR A 1 97 ? -9.151 -2.628 -1.088 1.00 96.19 97 THR A CA 1
ATOM 775 C C . THR A 1 97 ? -8.698 -1.708 -2.221 1.00 96.19 97 THR A C 1
ATOM 777 O O . THR A 1 97 ? -8.162 -2.177 -3.221 1.00 96.19 97 THR A O 1
ATOM 780 N N . GLN A 1 98 ? -8.850 -0.392 -2.053 1.00 95.69 98 GLN A N 1
ATOM 781 C CA . GLN A 1 98 ? -8.373 0.590 -3.033 1.00 95.69 98 GLN A CA 1
ATOM 782 C C . GLN A 1 98 ? -6.847 0.556 -3.171 1.00 95.69 98 GLN A C 1
ATOM 784 O O . GLN A 1 98 ? -6.318 0.598 -4.279 1.00 95.69 98 GLN A O 1
ATOM 789 N N . VAL A 1 99 ? -6.137 0.438 -2.050 1.00 94.12 99 VAL A N 1
ATOM 790 C CA . VAL A 1 99 ? -4.679 0.325 -2.025 1.00 94.12 99 VAL A CA 1
ATOM 791 C C . VAL A 1 99 ? -4.181 -0.933 -2.739 1.00 94.12 99 VAL A C 1
ATOM 793 O O . VAL A 1 99 ? -3.250 -0.827 -3.528 1.00 94.12 99 VAL A O 1
ATOM 796 N N . ASP A 1 100 ? -4.800 -2.095 -2.511 1.00 94.81 100 ASP A N 1
ATOM 797 C CA . ASP A 1 100 ? -4.423 -3.349 -3.184 1.00 94.81 100 ASP A CA 1
ATOM 798 C C . ASP A 1 100 ? -4.549 -3.234 -4.711 1.00 94.81 100 ASP A C 1
ATOM 800 O O . ASP A 1 100 ? -3.668 -3.680 -5.447 1.00 94.81 100 ASP A O 1
ATOM 804 N N . LEU A 1 101 ? -5.602 -2.571 -5.198 1.00 95.62 101 LEU A N 1
ATOM 805 C CA . LEU A 1 101 ? -5.759 -2.295 -6.627 1.00 95.62 101 LEU A CA 1
ATOM 806 C C . LEU A 1 101 ? -4.631 -1.397 -7.157 1.00 95.62 101 LEU A C 1
ATOM 808 O O . LEU A 1 101 ? -3.981 -1.755 -8.139 1.00 95.62 101 LEU A O 1
ATOM 812 N N . MET A 1 102 ? -4.348 -0.279 -6.482 1.00 94.06 102 MET A N 1
ATOM 813 C CA . MET A 1 102 ? -3.270 0.633 -6.889 1.00 94.06 102 MET A CA 1
ATOM 814 C C . MET A 1 102 ? -1.891 -0.030 -6.851 1.00 94.06 102 MET A C 1
ATOM 816 O O . MET A 1 102 ? -1.055 0.240 -7.709 1.00 94.06 102 MET A O 1
ATOM 820 N N . ASP A 1 103 ? -1.648 -0.909 -5.880 1.00 93.50 103 ASP A N 1
ATOM 821 C CA . ASP A 1 103 ? -0.391 -1.641 -5.755 1.00 93.50 103 ASP A CA 1
ATOM 822 C C . ASP A 1 103 ? -0.169 -2.599 -6.923 1.00 93.50 103 ASP A C 1
ATOM 824 O O . ASP A 1 103 ? 0.932 -2.653 -7.474 1.00 93.50 103 ASP A O 1
ATOM 828 N N . ARG A 1 104 ? -1.215 -3.311 -7.351 1.00 95.38 104 ARG A N 1
ATOM 829 C CA . ARG A 1 104 ? -1.143 -4.183 -8.533 1.00 95.38 104 ARG A CA 1
ATOM 830 C C . ARG A 1 104 ? -0.859 -3.389 -9.800 1.00 95.38 104 ARG A C 1
ATOM 832 O O . ARG A 1 104 ? -0.011 -3.794 -10.593 1.00 95.38 104 ARG A O 1
ATOM 839 N N . GLU A 1 105 ? -1.529 -2.253 -9.971 1.00 94.12 105 GLU A N 1
ATOM 840 C CA . GLU A 1 105 ? -1.286 -1.355 -11.101 1.00 94.12 105 GLU A CA 1
ATOM 841 C C . GLU A 1 105 ? 0.152 -0.827 -11.095 1.00 94.12 105 GLU A C 1
ATOM 843 O O . GLU A 1 105 ? 0.837 -0.894 -12.114 1.00 94.12 105 GLU A O 1
ATOM 848 N N . LEU A 1 106 ? 0.642 -0.365 -9.942 1.00 92.31 106 LEU A N 1
ATOM 849 C CA . LEU A 1 106 ? 2.003 0.146 -9.792 1.00 92.31 106 LEU A CA 1
ATOM 850 C C . LEU A 1 106 ? 3.051 -0.921 -10.131 1.00 92.31 106 LEU A C 1
ATOM 852 O O . LEU A 1 106 ? 3.995 -0.646 -10.870 1.00 92.31 106 LEU A O 1
ATOM 856 N N . VAL A 1 107 ? 2.873 -2.147 -9.630 1.00 93.50 107 VAL A N 1
ATOM 857 C CA . VAL A 1 107 ? 3.758 -3.280 -9.941 1.00 93.50 107 VAL A CA 1
ATOM 858 C C . VAL A 1 107 ? 3.753 -3.585 -11.438 1.00 93.50 107 VAL A C 1
ATOM 860 O O . VAL A 1 107 ? 4.821 -3.820 -12.008 1.00 93.50 107 VAL A O 1
ATOM 863 N N . SER A 1 108 ? 2.585 -3.546 -12.085 1.00 94.56 108 SER A N 1
ATOM 864 C CA . SER A 1 108 ? 2.470 -3.744 -13.533 1.00 94.56 108 SER A CA 1
ATOM 865 C C . SER A 1 108 ? 3.262 -2.689 -14.308 1.00 94.56 108 SER A C 1
ATOM 867 O O . SER A 1 108 ? 4.078 -3.045 -15.157 1.00 94.56 108 SER A O 1
ATOM 869 N N . ILE A 1 109 ? 3.086 -1.406 -13.973 1.00 91.50 109 ILE A N 1
ATOM 870 C CA . ILE A 1 109 ? 3.770 -0.289 -14.645 1.00 91.50 109 ILE A CA 1
ATOM 871 C C . ILE A 1 109 ? 5.291 -0.407 -14.484 1.00 91.50 109 ILE A C 1
ATOM 873 O O . ILE A 1 109 ? 6.035 -0.327 -15.461 1.00 91.50 109 ILE A O 1
ATOM 877 N N . VAL A 1 110 ? 5.771 -0.640 -13.258 1.00 90.44 110 VAL A N 1
ATOM 878 C CA . VAL A 1 110 ? 7.211 -0.779 -12.985 1.00 90.44 110 VAL A CA 1
ATOM 879 C C . VAL A 1 110 ? 7.802 -1.980 -13.728 1.00 90.44 110 VAL A C 1
ATOM 881 O O . VAL A 1 110 ? 8.929 -1.905 -14.224 1.00 90.44 110 VAL A O 1
ATOM 884 N N . SER A 1 111 ? 7.055 -3.081 -13.836 1.00 92.75 111 SER A N 1
ATOM 885 C CA . SER A 1 111 ? 7.499 -4.275 -14.563 1.00 92.75 111 SER A CA 1
ATOM 886 C C . SER A 1 111 ? 7.654 -3.996 -16.059 1.00 92.75 111 SER A C 1
ATOM 888 O O . SER A 1 111 ? 8.686 -4.333 -16.639 1.00 92.75 111 SER A O 1
ATOM 890 N N . GLU A 1 112 ? 6.678 -3.323 -16.670 1.00 92.12 112 GLU A N 1
ATOM 891 C CA . GLU A 1 112 ? 6.724 -2.934 -18.083 1.00 92.12 112 GLU A CA 1
ATOM 892 C C . GLU A 1 112 ? 7.898 -1.986 -18.377 1.00 92.12 112 GLU A C 1
ATOM 894 O O . GLU A 1 112 ? 8.687 -2.227 -19.295 1.00 92.12 112 GLU A O 1
ATOM 899 N N . GLN A 1 113 ? 8.091 -0.959 -17.543 1.00 89.00 113 GLN A N 1
ATOM 900 C CA . GLN A 1 113 ? 9.232 -0.046 -17.665 1.00 89.00 113 GLN A CA 1
ATOM 901 C C . GLN A 1 113 ? 10.575 -0.773 -17.505 1.00 89.00 113 GLN A C 1
ATOM 903 O O . GLN A 1 113 ? 11.533 -0.480 -18.226 1.00 89.00 113 GLN A O 1
ATOM 908 N N . SER A 1 114 ? 10.660 -1.739 -16.584 1.00 90.00 114 SER A N 1
ATOM 909 C CA . SER A 1 114 ? 11.867 -2.547 -16.382 1.00 90.00 114 SER A CA 1
ATOM 910 C C . SER A 1 114 ? 12.233 -3.346 -17.634 1.00 90.00 114 SER A C 1
ATOM 912 O O . SER A 1 114 ? 13.397 -3.343 -18.043 1.00 90.00 114 SER A O 1
ATOM 914 N N . GLU A 1 115 ? 11.253 -3.987 -18.275 1.00 92.81 115 GLU A N 1
ATOM 915 C CA . GLU A 1 115 ? 11.469 -4.699 -19.537 1.00 92.81 115 GLU A CA 1
ATOM 916 C C . GLU A 1 115 ? 11.882 -3.744 -20.662 1.00 92.81 115 GLU A C 1
ATOM 918 O O . GLU A 1 115 ? 12.858 -4.017 -21.368 1.00 92.81 115 GLU A O 1
ATOM 923 N N . GLY A 1 116 ? 11.244 -2.574 -20.768 1.00 91.12 116 GLY A N 1
ATOM 924 C CA . GLY A 1 116 ? 11.653 -1.515 -21.696 1.00 91.12 116 GLY A CA 1
ATOM 925 C C . GLY A 1 116 ? 13.140 -1.167 -21.556 1.00 91.12 116 GLY A C 1
ATOM 926 O O . GLY A 1 116 ? 13.903 -1.291 -22.518 1.00 91.12 116 GLY A O 1
ATOM 927 N N . ILE A 1 117 ? 13.589 -0.863 -20.335 1.00 91.12 117 ILE A N 1
ATOM 928 C CA . ILE A 1 117 ? 14.996 -0.549 -20.035 1.00 91.12 117 ILE A CA 1
ATOM 929 C C . ILE A 1 117 ? 15.928 -1.715 -20.408 1.00 91.12 117 ILE A C 1
ATOM 931 O O . ILE A 1 117 ? 16.983 -1.498 -21.014 1.00 91.12 117 ILE A O 1
ATOM 935 N N . LYS A 1 118 ? 15.562 -2.965 -20.089 1.00 94.19 118 LYS A N 1
ATOM 936 C CA . LYS A 1 118 ? 16.366 -4.149 -20.453 1.00 94.19 118 LYS A CA 1
ATOM 937 C C . LYS A 1 118 ? 16.549 -4.257 -21.967 1.00 94.19 118 LYS A C 1
ATOM 939 O O . LYS A 1 118 ? 17.670 -4.501 -22.429 1.00 94.19 118 LYS A O 1
ATOM 944 N N . THR A 1 119 ? 15.484 -4.044 -22.742 1.00 95.31 119 THR A N 1
ATOM 945 C CA . THR A 1 119 ? 15.565 -4.105 -24.210 1.00 95.31 119 THR A CA 1
ATOM 946 C C . THR A 1 119 ? 16.475 -3.016 -24.780 1.00 95.31 119 THR A C 1
ATOM 948 O O . THR A 1 119 ? 17.262 -3.286 -25.692 1.00 95.31 119 THR A O 1
ATOM 951 N N . GLU A 1 120 ? 16.445 -1.803 -24.226 1.00 94.62 120 GLU A N 1
ATOM 952 C CA . GLU A 1 120 ? 17.329 -0.711 -24.644 1.00 94.62 120 GLU A CA 1
ATOM 953 C C . GLU A 1 120 ? 18.796 -0.987 -24.310 1.00 94.62 120 GLU A C 1
ATOM 955 O O . GLU A 1 120 ? 19.672 -0.811 -25.165 1.00 94.62 120 GLU A O 1
ATOM 960 N N . ILE A 1 121 ? 19.077 -1.495 -23.106 1.00 95.75 121 ILE A N 1
ATOM 961 C CA . ILE A 1 121 ? 20.428 -1.911 -22.705 1.00 95.75 121 ILE A CA 1
ATOM 962 C C . ILE A 1 121 ? 20.968 -2.977 -23.663 1.00 95.75 121 ILE A C 1
ATOM 964 O O . ILE A 1 121 ? 22.123 -2.890 -24.099 1.00 95.75 121 ILE A O 1
ATOM 968 N N . LEU A 1 122 ? 20.137 -3.954 -24.038 1.00 95.69 122 LEU A N 1
ATOM 969 C CA . LEU A 1 122 ? 20.511 -4.997 -24.988 1.00 95.69 122 LEU A CA 1
ATOM 970 C C . LEU A 1 122 ? 20.825 -4.413 -26.374 1.00 95.69 122 LEU A C 1
ATOM 972 O O . LEU A 1 122 ? 21.875 -4.720 -26.944 1.00 95.69 122 LEU A O 1
ATOM 976 N N . LYS A 1 123 ? 19.988 -3.500 -26.887 1.00 95.56 123 LYS A N 1
ATOM 977 C CA . LYS A 1 123 ? 20.250 -2.780 -28.149 1.00 95.56 123 LYS A CA 1
ATOM 978 C C . LYS A 1 123 ? 21.581 -2.024 -28.095 1.00 95.56 123 LYS A C 1
ATOM 980 O O . LYS A 1 123 ? 22.380 -2.126 -29.026 1.00 95.56 123 LYS A O 1
ATOM 985 N N . MET A 1 124 ? 21.859 -1.302 -27.008 1.00 94.88 124 MET A N 1
ATOM 986 C CA . MET A 1 124 ? 23.126 -0.579 -26.826 1.00 94.88 124 MET A CA 1
ATOM 987 C C . MET A 1 124 ? 24.336 -1.515 -26.751 1.00 94.88 124 MET A C 1
ATOM 989 O O . MET A 1 124 ? 25.411 -1.180 -27.255 1.00 94.88 124 MET A O 1
ATOM 993 N N . ARG A 1 125 ? 24.194 -2.684 -26.119 1.00 93.62 125 ARG A N 1
ATOM 994 C CA . ARG A 1 125 ? 25.245 -3.708 -26.073 1.00 93.62 125 ARG A CA 1
ATOM 995 C C . ARG A 1 125 ? 25.541 -4.255 -27.470 1.00 93.62 125 ARG A C 1
ATOM 997 O O . ARG A 1 125 ? 26.707 -4.283 -27.858 1.00 93.62 125 ARG A O 1
ATOM 1004 N N . ASN A 1 126 ? 24.506 -4.595 -28.236 1.00 92.50 126 ASN A N 1
ATOM 1005 C CA . ASN A 1 126 ? 24.647 -5.109 -29.601 1.00 92.50 126 ASN A CA 1
ATOM 1006 C C . ASN A 1 126 ? 25.295 -4.069 -30.527 1.00 92.50 126 ASN A C 1
ATOM 1008 O O . ASN A 1 126 ? 26.239 -4.391 -31.247 1.00 92.50 126 ASN A O 1
ATOM 1012 N N . LYS A 1 127 ? 24.871 -2.798 -30.441 1.00 92.69 127 LYS A N 1
ATOM 1013 C CA . LYS A 1 127 ? 25.500 -1.683 -31.174 1.00 92.69 127 LYS A CA 1
ATOM 1014 C C . LYS A 1 127 ? 26.986 -1.534 -30.829 1.00 92.69 127 LYS A C 1
ATOM 1016 O O . LYS A 1 127 ? 27.813 -1.423 -31.730 1.00 92.69 127 LYS A O 1
ATOM 1021 N N . ARG A 1 128 ? 27.344 -1.584 -29.538 1.00 90.69 128 ARG A N 1
ATOM 1022 C CA . ARG A 1 128 ? 28.751 -1.540 -29.094 1.00 90.69 128 ARG A CA 1
ATOM 1023 C C . ARG A 1 128 ? 29.567 -2.721 -29.622 1.00 90.69 128 ARG A C 1
ATOM 1025 O O . ARG A 1 128 ? 30.714 -2.528 -30.013 1.00 90.69 128 ARG A O 1
ATOM 1032 N N . GLN A 1 129 ? 28.999 -3.926 -29.646 1.00 89.25 129 GLN A N 1
ATOM 1033 C CA . GLN A 1 129 ? 29.674 -5.110 -30.180 1.00 89.25 129 GLN A CA 1
ATOM 1034 C C . GLN A 1 129 ? 29.911 -4.998 -31.692 1.00 89.25 129 GLN A C 1
ATOM 1036 O O . GLN A 1 129 ? 31.025 -5.254 -32.142 1.00 89.25 129 GLN A O 1
ATOM 1041 N N . ALA A 1 130 ? 28.910 -4.547 -32.453 1.00 86.38 130 ALA A N 1
ATOM 1042 C CA . ALA A 1 130 ? 29.052 -4.300 -33.886 1.00 86.38 130 ALA A CA 1
ATOM 1043 C C . ALA A 1 130 ? 30.146 -3.255 -34.177 1.00 86.38 130 ALA A C 1
ATOM 1045 O O . ALA A 1 130 ? 31.033 -3.507 -34.988 1.00 86.38 130 ALA A O 1
ATOM 1046 N N . ALA A 1 131 ? 30.149 -2.127 -33.454 1.00 84.56 131 ALA A N 1
ATOM 1047 C CA . ALA A 1 131 ? 31.171 -1.086 -33.598 1.00 84.56 131 ALA A CA 1
ATOM 1048 C C . ALA A 1 131 ? 32.600 -1.607 -33.331 1.00 84.56 131 ALA A C 1
ATOM 1050 O O . ALA A 1 131 ? 33.526 -1.286 -34.074 1.00 84.56 131 ALA A O 1
ATOM 1051 N N . ARG A 1 132 ? 32.781 -2.460 -32.310 1.00 82.88 132 ARG A N 1
ATOM 1052 C CA . ARG A 1 132 ? 34.075 -3.115 -32.031 1.00 82.88 132 ARG A CA 1
ATOM 1053 C C . ARG A 1 132 ? 34.514 -4.060 -33.151 1.00 82.88 132 ARG A C 1
ATOM 1055 O O . ARG A 1 132 ? 35.707 -4.124 -33.439 1.00 82.88 132 ARG A O 1
ATOM 1062 N N . GLY A 1 133 ? 33.570 -4.765 -33.779 1.00 75.00 133 GLY A N 1
ATOM 1063 C CA . GLY A 1 133 ? 33.837 -5.633 -34.930 1.00 75.00 133 GLY A CA 1
ATOM 1064 C C . GLY A 1 133 ? 34.465 -4.870 -36.100 1.00 75.00 133 GLY A C 1
ATOM 1065 O O . GLY A 1 133 ? 35.490 -5.298 -36.626 1.00 75.00 133 GLY A O 1
ATOM 1066 N N . TYR A 1 134 ? 33.935 -3.686 -36.425 1.00 67.62 134 TYR A N 1
ATOM 1067 C CA . TYR A 1 134 ? 34.500 -2.824 -37.472 1.00 67.62 134 TYR A CA 1
ATOM 1068 C C . TYR A 1 134 ? 35.913 -2.308 -37.135 1.00 67.62 134 TYR A C 1
ATOM 1070 O O . TYR A 1 134 ? 36.774 -2.276 -38.010 1.00 67.62 134 TYR A O 1
ATOM 1078 N N . GLN A 1 135 ? 36.201 -1.984 -35.867 1.00 59.06 135 GLN A N 1
ATOM 1079 C CA . GLN A 1 135 ? 37.556 -1.601 -35.423 1.00 59.06 135 GLN A CA 1
ATOM 1080 C C . GLN A 1 135 ? 38.581 -2.744 -35.488 1.00 59.06 135 GLN A C 1
ATOM 1082 O O . GLN A 1 135 ? 39.782 -2.497 -35.597 1.00 59.06 135 GLN A O 1
ATOM 1087 N N . THR A 1 136 ? 38.146 -4.002 -35.394 1.00 56.69 136 THR A N 1
ATOM 1088 C CA . THR A 1 136 ? 39.063 -5.149 -35.498 1.00 56.69 136 THR A CA 1
ATOM 1089 C C . THR A 1 136 ? 39.373 -5.504 -36.952 1.00 56.69 136 THR A C 1
ATOM 1091 O O . THR A 1 136 ? 40.447 -6.036 -37.228 1.00 56.69 136 THR A O 1
ATOM 1094 N N . THR A 1 137 ? 38.491 -5.156 -37.897 1.00 53.03 137 THR A N 1
ATOM 1095 C CA . THR A 1 137 ? 38.694 -5.434 -39.330 1.00 53.03 137 THR A CA 1
ATOM 1096 C C . THR A 1 137 ? 39.697 -4.482 -39.994 1.00 53.03 137 THR A C 1
ATOM 1098 O O . THR A 1 137 ? 40.329 -4.859 -40.974 1.00 53.03 137 THR A O 1
ATOM 1101 N N . THR A 1 138 ? 39.942 -3.294 -39.429 1.00 53.41 138 THR A N 1
ATOM 1102 C CA . THR A 1 138 ? 40.962 -2.341 -39.919 1.00 53.41 138 THR A CA 1
ATOM 1103 C C . THR A 1 138 ? 42.413 -2.797 -39.713 1.00 53.41 138 THR A C 1
ATOM 1105 O O . THR A 1 138 ? 43.334 -2.100 -40.128 1.00 53.41 138 THR A O 1
ATOM 1108 N N . ARG A 1 139 ? 42.650 -3.955 -39.078 1.00 54.06 139 ARG A N 1
ATOM 1109 C CA . ARG A 1 139 ? 43.998 -4.524 -38.896 1.00 54.06 139 ARG A CA 1
ATOM 1110 C C . ARG A 1 139 ? 44.516 -5.307 -40.106 1.00 54.06 139 ARG A C 1
ATOM 1112 O O . ARG A 1 139 ? 45.704 -5.612 -40.139 1.00 54.06 139 ARG A O 1
ATOM 1119 N N . TYR A 1 140 ? 43.662 -5.616 -41.081 1.00 58.66 140 TYR A N 1
ATOM 1120 C CA . TYR A 1 140 ? 44.092 -6.162 -42.367 1.00 58.66 140 TYR A CA 1
ATOM 1121 C C . TYR A 1 140 ? 44.068 -5.049 -43.418 1.00 58.66 140 TYR A C 1
ATOM 1123 O O . TYR A 1 140 ? 43.068 -4.333 -43.504 1.00 58.66 140 TYR A O 1
ATOM 1131 N N . PRO A 1 141 ? 45.144 -4.872 -44.208 1.00 56.03 141 PRO A N 1
ATOM 1132 C CA . PRO A 1 141 ? 45.156 -3.861 -45.253 1.00 56.03 141 PRO A CA 1
ATOM 1133 C C . PRO A 1 141 ? 44.021 -4.152 -46.236 1.00 56.03 141 PRO A C 1
ATOM 1135 O O . PRO A 1 141 ? 43.793 -5.307 -46.607 1.00 56.03 141 PRO A O 1
ATOM 1138 N N . ALA A 1 142 ? 43.296 -3.103 -46.629 1.00 63.38 142 ALA A N 1
ATOM 1139 C CA . ALA A 1 142 ? 42.249 -3.193 -47.632 1.00 63.38 142 ALA A CA 1
ATOM 1140 C C . ALA A 1 142 ? 42.818 -3.877 -48.883 1.00 63.38 142 ALA A C 1
ATOM 1142 O O . ALA A 1 142 ? 43.732 -3.357 -49.523 1.00 63.38 142 ALA A O 1
ATOM 1143 N N . LYS A 1 143 ? 42.298 -5.060 -49.229 1.00 61.03 143 LYS A N 1
ATOM 1144 C CA . LYS A 1 143 ? 42.523 -5.628 -50.557 1.00 61.03 143 LYS A CA 1
ATOM 1145 C C . LYS A 1 143 ? 41.763 -4.734 -51.525 1.00 61.03 143 LYS A C 1
ATOM 1147 O O . LYS A 1 143 ? 40.542 -4.835 -51.621 1.00 61.03 143 LYS A O 1
ATOM 1152 N N . PHE A 1 144 ? 42.477 -3.820 -52.175 1.00 63.91 144 PHE A N 1
ATOM 1153 C CA . PHE A 1 144 ? 41.942 -3.086 -53.310 1.00 63.91 144 PHE A CA 1
ATOM 1154 C C . PHE A 1 144 ? 41.389 -4.114 -54.301 1.00 63.91 144 PHE A C 1
ATOM 1156 O O . PHE A 1 144 ? 42.085 -5.060 -54.675 1.00 63.91 144 PHE A O 1
ATOM 1163 N N . LEU A 1 145 ? 40.110 -3.975 -54.654 1.00 62.38 145 LEU A N 1
ATOM 1164 C CA . LEU A 1 145 ? 39.539 -4.692 -55.783 1.00 62.38 145 LEU A CA 1
ATOM 1165 C C . LEU A 1 145 ? 40.296 -4.203 -57.014 1.00 62.38 145 LEU A C 1
ATOM 1167 O O . LEU A 1 145 ? 40.168 -3.046 -57.405 1.00 62.38 145 LEU A O 1
ATOM 1171 N N . ASP A 1 146 ? 41.137 -5.075 -57.554 1.00 56.78 146 ASP A N 1
ATOM 1172 C CA . ASP A 1 146 ? 41.929 -4.842 -58.752 1.00 56.78 146 ASP A CA 1
ATOM 1173 C C . ASP A 1 146 ? 40.948 -4.735 -59.934 1.00 56.78 146 ASP A C 1
ATOM 1175 O O . ASP A 1 146 ? 40.587 -5.731 -60.563 1.00 56.78 146 ASP A O 1
ATOM 1179 N N . THR A 1 147 ? 40.411 -3.538 -60.191 1.00 56.53 147 THR A N 1
ATOM 1180 C CA . THR A 1 147 ? 39.613 -3.268 -61.391 1.00 56.53 147 THR A CA 1
ATOM 1181 C C . THR A 1 147 ? 40.562 -3.227 -62.578 1.00 56.53 147 THR A C 1
ATOM 1183 O O . THR A 1 147 ? 41.023 -2.161 -62.989 1.00 56.53 147 THR A O 1
ATOM 1186 N N . ARG A 1 148 ? 40.895 -4.408 -63.099 1.00 49.47 148 ARG A N 1
ATOM 1187 C CA . ARG A 1 148 ? 41.568 -4.543 -64.389 1.00 49.47 148 ARG A CA 1
ATOM 1188 C C . ARG A 1 148 ? 40.625 -4.043 -65.487 1.00 49.47 148 ARG A C 1
ATOM 1190 O O . ARG A 1 148 ? 39.500 -4.527 -65.599 1.00 49.47 148 ARG A O 1
ATOM 1197 N N . ARG A 1 149 ? 41.099 -3.029 -66.215 1.00 47.41 149 ARG A N 1
ATOM 1198 C CA . ARG A 1 149 ? 40.541 -2.530 -67.479 1.00 47.41 149 ARG A CA 1
ATOM 1199 C C . ARG A 1 149 ? 40.716 -3.550 -68.593 1.00 47.41 149 ARG A C 1
ATOM 1201 O O . ARG A 1 149 ? 41.753 -4.250 -68.567 1.00 47.41 149 ARG A O 1
#

Sequence (149 aa):
MRDLEKKMCIFLEKKLDTFREYQSVTEKMKQTVCGNDERNELSGLINRRQKCINAVEKINSSMGKIIKNDSVKFSCISKKYKGLVENCLSNIKDVMTQVDLMDRELVSIVSEQSEGIKTEILKMRNKRQAARGYQTTTRYPAKFLDTRR

Radius of gyration: 29.39 Å; chains: 1; bounding box: 69×24×98 Å

pLDDT: mean 85.06, std 13.45, range [47.41, 97.94]

Foldseek 3Di:
DVVLLVVLLVLLVQLLVLLVQLLVLLVVLQVPLVDPDDPVVNVVSVVSNVVSVVSNVVSVVVNVCSCVPVVDDPVPRDPVSVVSNVVSVVSSVVSVVSSVVSVVVSVVSVVVVVVVVVVVVVVVVVVVVVVVVVVVVVVDPDPPPPPDD

Secondary structure (DSSP, 8-state):
-HHHHHHHHHHHHHHHHHHHHHHHHHHHHHHHHHS---HHHHHHHHHHHHHHHHHHHHHHHHHHHHHHHTT--GGG--HHHHHHHHHHHHHHHHHHHHHHHHHHHHHHHHHHHHHHHHHHHHHHHHHHHHHHHHHHHTTS---------